Protein AF-A0A225VHV9-F1 (afdb_monomer_lite)

Foldseek 3Di:
DDDPDPLRVVLVVVVVVVVVQVVVQVVCVVVVHHDFEAEAEDQDPSNVVVCVVVPPVPPTHYHYYYDHPLGPLVCQVVDDDDPVSVVVSCVVVVPDPPDDDPPPPPPDDDD

Secondary structure (DSSP, 8-state):
---SSHHHHHHHHHHHHHHHHHHHHHHHHHTT---S-EEEEES-HHHHHHHHHH----TTSEEEEE--TTT-TTHHHHS---HHHHHHHHHHTT-----S-----------

pLDDT: mean 70.68, std 12.78, range [41.47, 88.56]

Structure (mmCIF, N/CA/C/O backbone):
data_AF-A0A225VHV9-F1
#
_entry.id   AF-A0A225VHV9-F1
#
loop_
_atom_site.group_PDB
_atom_site.id
_atom_site.type_symbol
_atom_site.label_atom_id
_atom_site.label_alt_id
_atom_site.label_comp_id
_atom_site.label_asym_id
_atom_site.label_entity_id
_atom_site.label_seq_id
_atom_site.pdbx_PDB_ins_code
_atom_site.Cartn_x
_atom_site.Cartn_y
_atom_site.Cartn_z
_atom_site.occupancy
_atom_site.B_iso_or_equiv
_atom_site.auth_seq_id
_atom_site.auth_comp_id
_atom_site.auth_asym_id
_atom_site.auth_atom_id
_atom_site.pdbx_PDB_model_num
ATOM 1 N N . MET A 1 1 ? 1.209 20.113 -0.146 1.00 51.50 1 MET A N 1
ATOM 2 C CA . MET A 1 1 ? 1.509 19.814 1.270 1.00 51.50 1 MET A CA 1
ATOM 3 C C . MET A 1 1 ? 2.973 19.416 1.332 1.00 51.50 1 MET A C 1
ATOM 5 O O . MET A 1 1 ? 3.398 18.697 0.439 1.00 51.50 1 MET A O 1
ATOM 9 N N . VAL A 1 2 ? 3.750 19.945 2.276 1.00 51.62 2 VAL A N 1
ATOM 10 C CA . VAL A 1 2 ? 5.165 19.575 2.460 1.00 51.62 2 VAL A CA 1
ATOM 11 C C . VAL A 1 2 ? 5.237 18.794 3.763 1.00 51.62 2 VAL A C 1
ATOM 13 O O . VAL A 1 2 ? 4.732 19.281 4.772 1.00 51.62 2 VAL A O 1
ATOM 16 N N . THR A 1 3 ? 5.788 17.585 3.729 1.00 68.12 3 THR A N 1
ATOM 17 C CA . THR A 1 3 ? 5.932 16.725 4.910 1.00 68.12 3 THR A CA 1
ATOM 18 C C . THR A 1 3 ? 7.335 16.851 5.487 1.00 68.12 3 THR A C 1
ATOM 20 O O . THR A 1 3 ? 8.280 17.213 4.781 1.00 68.12 3 THR A O 1
ATOM 23 N N . LEU A 1 4 ? 7.478 16.593 6.785 1.00 68.75 4 LEU A N 1
ATOM 24 C CA . LEU A 1 4 ? 8.749 16.768 7.497 1.00 68.75 4 LEU A CA 1
ATOM 25 C C . LEU A 1 4 ? 9.607 15.493 7.483 1.00 68.75 4 LEU A C 1
ATOM 27 O O . LEU A 1 4 ? 10.785 15.540 7.831 1.00 68.75 4 LEU A O 1
ATOM 31 N N . SER A 1 5 ? 9.032 14.358 7.072 1.00 80.62 5 SER A N 1
ATOM 32 C CA . SER A 1 5 ? 9.714 13.065 6.955 1.00 80.62 5 SER A CA 1
ATOM 33 C C . SER A 1 5 ? 9.156 12.222 5.803 1.00 80.62 5 SER A C 1
ATOM 35 O O . SER A 1 5 ? 8.025 12.439 5.355 1.00 80.62 5 SER A O 1
ATOM 37 N N . SER A 1 6 ? 9.938 11.240 5.341 1.00 78.75 6 SER A N 1
ATOM 38 C CA . SER A 1 6 ? 9.503 10.268 4.327 1.00 78.75 6 SER A CA 1
ATOM 39 C C . SER A 1 6 ? 8.315 9.435 4.807 1.00 78.75 6 SER A C 1
ATOM 41 O O . SER A 1 6 ? 7.335 9.314 4.084 1.00 78.75 6 SER A O 1
ATOM 43 N N . SER A 1 7 ? 8.331 8.963 6.057 1.00 83.00 7 SER A N 1
ATOM 44 C CA . SER A 1 7 ? 7.209 8.207 6.630 1.00 83.00 7 SER A CA 1
ATOM 45 C C . SER A 1 7 ? 5.910 9.017 6.701 1.00 83.00 7 SER A C 1
ATOM 47 O O . SER A 1 7 ? 4.830 8.457 6.556 1.00 83.00 7 SER A O 1
ATOM 49 N N . GLU A 1 8 ? 5.984 10.338 6.900 1.00 81.44 8 GLU A N 1
ATOM 50 C CA . GLU A 1 8 ? 4.799 11.205 6.867 1.00 81.44 8 GLU A CA 1
ATOM 51 C C . GLU A 1 8 ? 4.296 11.449 5.435 1.00 81.44 8 GLU A C 1
ATOM 53 O O . GLU A 1 8 ? 3.084 11.492 5.222 1.00 81.44 8 GLU A O 1
ATOM 58 N N . ALA A 1 9 ? 5.204 11.572 4.456 1.00 83.06 9 ALA A N 1
ATOM 59 C CA . ALA A 1 9 ? 4.832 11.629 3.038 1.00 83.06 9 ALA A CA 1
ATOM 60 C C . ALA A 1 9 ? 4.080 10.369 2.615 1.00 83.06 9 ALA A C 1
ATOM 62 O O . ALA A 1 9 ? 3.004 10.461 2.027 1.00 83.06 9 ALA A O 1
ATOM 63 N N . GLU A 1 10 ? 4.629 9.208 2.951 1.00 82.94 10 GLU A N 1
ATOM 64 C CA . GLU A 1 10 ? 4.054 7.923 2.569 1.00 82.94 10 GLU A CA 1
ATOM 65 C C . GLU A 1 10 ? 2.759 7.646 3.325 1.00 82.94 10 GLU A C 1
ATOM 67 O O . GLU A 1 10 ? 1.780 7.275 2.700 1.00 82.94 10 GLU A O 1
ATOM 72 N N . TYR A 1 11 ? 2.645 7.991 4.611 1.00 83.81 11 TYR A N 1
ATOM 73 C CA . TYR A 1 11 ? 1.351 7.935 5.306 1.00 83.81 11 TYR A CA 1
ATOM 74 C C . TYR A 1 11 ? 0.251 8.763 4.612 1.00 83.81 11 TYR A C 1
ATOM 76 O O . TYR A 1 11 ? -0.900 8.330 4.519 1.00 83.81 11 TYR A O 1
ATOM 84 N N . ILE A 1 12 ? 0.581 9.952 4.099 1.00 83.44 12 ILE A N 1
ATOM 85 C CA . ILE A 1 12 ? -0.375 10.760 3.326 1.00 83.44 12 ILE A CA 1
ATOM 86 C C . ILE A 1 12 ? -0.689 10.106 1.970 1.00 83.44 12 ILE A C 1
ATOM 88 O O . ILE A 1 12 ? -1.837 10.168 1.513 1.00 83.44 12 ILE A O 1
ATOM 92 N N . ALA A 1 13 ? 0.296 9.458 1.344 1.00 82.94 13 ALA A N 1
ATOM 93 C CA . ALA A 1 13 ? 0.102 8.690 0.118 1.00 82.94 13 ALA A CA 1
ATOM 94 C C . ALA A 1 13 ? -0.836 7.490 0.340 1.00 82.94 13 ALA A C 1
ATOM 96 O O . ALA A 1 13 ? -1.788 7.345 -0.427 1.00 82.94 13 ALA A O 1
ATOM 97 N N . ILE A 1 14 ? -0.665 6.729 1.432 1.00 83.19 14 ILE A N 1
ATOM 98 C CA . ILE A 1 14 ? -1.586 5.659 1.861 1.00 83.19 14 ILE A CA 1
ATOM 99 C C . ILE A 1 14 ? -3.012 6.197 1.917 1.00 83.19 14 ILE A C 1
ATOM 101 O O . ILE A 1 14 ? -3.917 5.621 1.322 1.00 83.19 14 ILE A O 1
ATOM 105 N N . GLY A 1 15 ? -3.224 7.320 2.610 1.00 81.62 15 GLY A N 1
ATOM 106 C CA . GLY A 1 15 ? -4.556 7.908 2.754 1.00 81.62 15 GLY A CA 1
ATOM 107 C C . GLY A 1 15 ? -5.207 8.251 1.411 1.00 81.62 15 GLY A C 1
ATOM 108 O O . GLY A 1 15 ? -6.397 7.996 1.226 1.00 81.62 15 GLY A O 1
ATOM 109 N N . SER A 1 16 ? -4.424 8.778 0.468 1.00 81.50 16 SER A N 1
ATOM 110 C CA . SER A 1 16 ? -4.905 9.115 -0.879 1.00 81.50 16 SER A CA 1
ATOM 111 C C . SER A 1 16 ? -5.238 7.853 -1.687 1.00 81.50 16 SER A C 1
ATOM 113 O O . SER A 1 16 ? -6.328 7.756 -2.246 1.00 81.50 16 SER A O 1
ATOM 115 N N . GLY A 1 17 ? -4.359 6.845 -1.666 1.00 80.81 17 GLY A N 1
ATOM 116 C CA . GLY A 1 17 ? -4.587 5.563 -2.342 1.00 80.81 17 GLY A CA 1
ATOM 117 C C . GLY A 1 17 ? -5.802 4.810 -1.793 1.00 80.81 17 GLY A C 1
ATOM 118 O O . GLY A 1 17 ? -6.618 4.303 -2.558 1.00 80.81 17 GLY A O 1
ATOM 119 N N . VAL A 1 18 ? -6.000 4.815 -0.471 1.00 82.25 18 VAL A N 1
ATOM 120 C CA . VAL A 1 18 ? -7.179 4.210 0.171 1.00 82.25 18 VAL A CA 1
ATOM 121 C C . VAL A 1 18 ? -8.479 4.860 -0.310 1.00 82.25 18 VAL A C 1
ATOM 123 O O . VAL A 1 18 ? -9.444 4.147 -0.583 1.00 82.25 18 VAL A O 1
ATOM 126 N N . GLN A 1 19 ? -8.531 6.191 -0.436 1.00 76.88 19 GLN A N 1
ATOM 127 C CA . GLN A 1 19 ? -9.729 6.881 -0.934 1.00 76.88 19 GLN A CA 1
ATOM 128 C C . GLN A 1 19 ? -10.089 6.451 -2.359 1.00 76.88 19 GLN A C 1
ATOM 130 O O . GLN A 1 19 ? -11.262 6.201 -2.648 1.00 76.88 19 GLN A O 1
ATOM 135 N N . GLU A 1 20 ? -9.092 6.325 -3.232 1.00 77.69 20 GLU A N 1
ATOM 136 C CA . GLU A 1 20 ? -9.284 5.849 -4.603 1.00 77.69 20 GLU A CA 1
ATOM 137 C C . GLU A 1 20 ? -9.759 4.390 -4.627 1.00 77.69 20 GLU A C 1
ATOM 139 O O . GLU A 1 20 ? -10.736 4.074 -5.310 1.00 77.69 20 GLU A O 1
ATOM 144 N N . CYS A 1 21 ? -9.155 3.512 -3.817 1.00 78.88 21 CYS A N 1
ATOM 145 C CA . CYS A 1 21 ? -9.585 2.118 -3.689 1.00 78.88 21 CYS A CA 1
ATOM 146 C C . CYS A 1 21 ? -11.031 1.989 -3.191 1.00 78.88 21 CYS A C 1
ATOM 148 O O . CYS A 1 21 ? -11.776 1.147 -3.693 1.00 78.88 21 CYS A O 1
ATOM 150 N N . ILE A 1 22 ? -11.457 2.827 -2.240 1.00 79.38 22 ILE A N 1
ATOM 151 C CA . ILE A 1 22 ? -12.853 2.868 -1.780 1.00 79.38 22 ILE A CA 1
ATOM 152 C C . ILE A 1 22 ? -13.778 3.285 -2.927 1.00 79.38 22 ILE A C 1
ATOM 154 O O . ILE A 1 22 ? -14.814 2.653 -3.128 1.00 79.38 22 ILE A O 1
ATOM 158 N N . GLY A 1 23 ? -13.403 4.306 -3.704 1.00 74.62 23 GLY A N 1
ATOM 159 C CA . GLY A 1 23 ? -14.169 4.738 -4.876 1.00 74.62 23 GLY A CA 1
ATOM 160 C C . GLY A 1 23 ? -14.343 3.619 -5.906 1.00 74.62 23 GLY A C 1
ATOM 161 O O . GLY A 1 23 ? -15.457 3.373 -6.364 1.00 74.62 23 GLY A O 1
ATOM 162 N N . ILE A 1 24 ? -13.267 2.890 -6.211 1.00 74.69 24 ILE A N 1
ATOM 163 C CA . ILE A 1 24 ? -13.311 1.721 -7.102 1.00 74.69 24 ILE A CA 1
ATOM 164 C C . ILE A 1 24 ? -14.209 0.627 -6.515 1.00 74.69 24 ILE A C 1
ATOM 166 O O . ILE A 1 24 ? -15.045 0.086 -7.232 1.00 74.69 24 ILE A O 1
ATOM 170 N N . ASN A 1 25 ? -14.091 0.325 -5.219 1.00 78.31 25 ASN A N 1
ATOM 171 C CA . ASN A 1 25 ? -14.925 -0.685 -4.565 1.00 78.31 25 ASN A CA 1
ATOM 172 C C . ASN A 1 25 ? -16.424 -0.344 -4.650 1.00 78.31 25 ASN A C 1
ATOM 174 O O . ASN A 1 25 ? -17.244 -1.222 -4.894 1.00 78.31 25 ASN A O 1
ATOM 178 N N . LEU A 1 26 ? -16.798 0.931 -4.511 1.00 74.19 26 LEU A N 1
ATOM 179 C CA . LEU A 1 26 ? -18.190 1.360 -4.691 1.00 74.19 26 LEU A CA 1
ATOM 180 C C . LEU A 1 26 ? -18.689 1.104 -6.121 1.00 74.19 26 LEU A C 1
ATOM 182 O O . LEU A 1 26 ? -19.777 0.561 -6.291 1.00 74.19 26 LEU A O 1
ATOM 186 N N . VAL A 1 27 ? -17.877 1.406 -7.138 1.00 70.75 27 VAL A N 1
ATOM 187 C CA . VAL A 1 27 ? -18.218 1.119 -8.545 1.00 7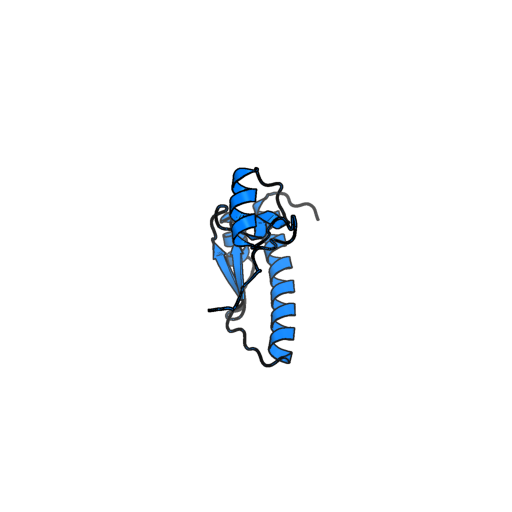0.75 27 VAL A CA 1
ATOM 188 C C . VAL A 1 27 ? -18.348 -0.386 -8.798 1.00 70.75 27 VAL A C 1
ATOM 190 O O . VAL A 1 27 ? -19.263 -0.821 -9.492 1.00 70.75 27 VAL A O 1
ATOM 193 N N . LEU A 1 28 ? -17.460 -1.196 -8.219 1.00 69.75 28 LEU A N 1
ATOM 194 C CA . LEU A 1 28 ? -17.527 -2.655 -8.324 1.00 69.75 28 LEU A CA 1
ATOM 195 C C . LEU A 1 28 ? -18.807 -3.206 -7.678 1.00 69.75 28 LEU A C 1
ATOM 197 O O . LEU A 1 28 ? -19.479 -4.042 -8.286 1.00 69.75 28 LEU A O 1
ATOM 201 N N . LYS A 1 29 ? -19.198 -2.679 -6.511 1.00 76.62 29 LYS A N 1
ATOM 202 C CA . LYS A 1 29 ? -20.464 -3.029 -5.849 1.00 76.62 29 LYS A CA 1
ATOM 203 C C . LYS A 1 29 ? -21.678 -2.688 -6.711 1.00 76.62 29 LYS A C 1
ATOM 205 O O . LYS A 1 29 ? -22.585 -3.511 -6.818 1.00 76.62 29 LYS A O 1
ATOM 210 N N . ASP A 1 30 ? -21.672 -1.541 -7.389 1.00 74.56 30 ASP A N 1
ATOM 211 C CA . ASP A 1 30 ? -22.737 -1.165 -8.330 1.00 74.56 30 ASP A CA 1
ATOM 212 C C . ASP A 1 30 ? -22.832 -2.126 -9.532 1.00 74.56 30 ASP A C 1
ATOM 214 O O . ASP A 1 30 ? -23.904 -2.299 -10.115 1.00 74.56 30 ASP A O 1
ATOM 218 N N . TRP A 1 31 ? -21.733 -2.794 -9.892 1.00 77.12 31 TRP A N 1
ATOM 219 C CA . TRP A 1 31 ? -21.692 -3.841 -10.923 1.00 77.12 31 TRP A CA 1
ATOM 220 C C . TRP A 1 31 ? -21.986 -5.249 -10.393 1.00 77.12 31 TRP A C 1
ATOM 222 O O . TRP A 1 31 ? -21.891 -6.221 -11.144 1.00 77.12 31 TRP A O 1
ATOM 232 N N . GLY A 1 32 ? -22.371 -5.376 -9.121 1.00 83.12 32 GLY A N 1
ATOM 233 C CA . GLY A 1 32 ? -22.662 -6.660 -8.484 1.00 83.12 32 GLY A CA 1
ATOM 234 C C . GLY A 1 32 ? -21.414 -7.484 -8.164 1.00 83.12 32 GLY A C 1
ATOM 235 O O . GLY A 1 32 ? -21.520 -8.693 -7.966 1.00 83.12 32 GLY A O 1
ATOM 236 N N . MET A 1 33 ? -20.237 -6.854 -8.135 1.00 74.56 33 MET A N 1
ATOM 237 C CA . MET A 1 33 ? -18.991 -7.475 -7.696 1.00 74.56 33 MET A CA 1
ATOM 238 C C . MET A 1 33 ? -18.754 -7.126 -6.225 1.00 74.56 33 MET A C 1
ATOM 240 O O . MET A 1 33 ? -18.633 -5.956 -5.866 1.00 74.56 33 MET A O 1
ATOM 244 N N . GLU A 1 34 ? -18.673 -8.139 -5.367 1.00 78.44 34 GLU A N 1
ATOM 245 C CA . GLU A 1 34 ? -18.347 -7.950 -3.953 1.00 78.44 34 GLU A CA 1
ATOM 246 C C . GLU A 1 34 ? -16.831 -8.041 -3.747 1.00 78.44 34 GLU A C 1
ATOM 248 O O . GLU A 1 34 ? -16.181 -8.978 -4.210 1.00 78.44 34 GLU A O 1
ATOM 253 N N . VAL A 1 35 ? -16.264 -7.041 -3.069 1.00 77.75 35 VAL A N 1
ATOM 254 C CA . VAL A 1 35 ? -14.878 -7.060 -2.591 1.00 77.75 35 VAL A CA 1
ATOM 255 C C . VAL A 1 35 ? -14.919 -7.146 -1.074 1.00 77.75 35 VAL A C 1
ATOM 257 O O . VAL A 1 35 ? -15.367 -6.203 -0.416 1.00 77.75 35 VAL A O 1
ATOM 260 N N . ASP A 1 36 ? -14.445 -8.271 -0.544 1.00 75.94 36 ASP A N 1
ATOM 261 C CA . ASP A 1 36 ? -14.484 -8.575 0.889 1.00 75.94 36 ASP A CA 1
ATOM 262 C C . ASP A 1 36 ? -13.600 -7.630 1.711 1.00 75.94 36 ASP A C 1
ATOM 264 O O . ASP A 1 36 ? -13.975 -7.216 2.805 1.00 75.94 36 ASP A O 1
ATOM 268 N N . GLN A 1 37 ? -12.422 -7.277 1.184 1.00 82.06 37 GLN A N 1
ATOM 269 C CA . GLN A 1 37 ? -11.457 -6.418 1.865 1.00 82.06 37 GLN A CA 1
ATOM 270 C C . GLN A 1 37 ? -10.522 -5.730 0.867 1.00 82.06 37 GLN A C 1
ATOM 272 O O . GLN A 1 37 ? -10.001 -6.355 -0.057 1.00 82.06 37 GLN A O 1
ATOM 277 N N . ILE A 1 38 ? -10.275 -4.437 1.069 1.00 83.25 38 ILE A N 1
ATOM 278 C CA . ILE A 1 38 ? -9.276 -3.675 0.319 1.00 83.25 38 ILE A CA 1
ATOM 279 C C . ILE A 1 38 ? -7.926 -3.858 1.011 1.00 83.25 38 ILE A C 1
ATOM 281 O O . ILE A 1 38 ? -7.747 -3.401 2.135 1.00 83.25 38 ILE A O 1
ATOM 285 N N . THR A 1 39 ? -6.954 -4.468 0.339 1.00 84.94 39 THR A N 1
ATOM 286 C CA . THR A 1 39 ? -5.582 -4.567 0.858 1.00 84.94 39 THR A CA 1
ATOM 287 C C . THR A 1 39 ? -4.688 -3.533 0.185 1.00 84.94 39 THR A C 1
ATOM 289 O O . THR A 1 39 ? -4.565 -3.516 -1.038 1.00 84.94 39 THR A O 1
ATOM 292 N N . VAL A 1 40 ? -4.051 -2.686 0.991 1.00 84.75 40 VAL A N 1
ATOM 293 C CA . VAL A 1 40 ? -3.035 -1.719 0.570 1.00 84.75 40 VAL A CA 1
ATOM 294 C C . VAL A 1 40 ? -1.675 -2.218 1.031 1.00 84.75 40 VAL A C 1
ATOM 296 O O . VAL A 1 40 ? -1.476 -2.513 2.209 1.00 84.75 40 VAL A O 1
ATOM 299 N N . PHE A 1 41 ? -0.743 -2.321 0.093 1.00 86.62 41 PHE A N 1
ATOM 300 C CA . PHE A 1 41 ? 0.631 -2.719 0.369 1.00 86.62 41 PHE A CA 1
ATOM 301 C C . PHE A 1 41 ? 1.497 -1.489 0.618 1.00 86.62 41 PHE A C 1
ATOM 303 O O . PHE A 1 41 ? 1.297 -0.477 -0.046 1.00 86.62 41 PHE A O 1
ATOM 310 N N . GLU A 1 42 ? 2.437 -1.577 1.559 1.00 87.19 42 GLU A N 1
ATOM 311 C CA . GLU A 1 42 ? 3.369 -0.497 1.891 1.00 87.19 42 GLU A CA 1
ATOM 312 C C . GLU A 1 42 ? 4.792 -0.984 2.156 1.00 87.19 42 GLU A C 1
ATOM 314 O O . GLU A 1 42 ? 4.987 -1.957 2.883 1.00 87.19 42 GLU A O 1
ATOM 319 N N . ASP A 1 43 ? 5.793 -0.291 1.611 1.00 86.81 43 ASP A N 1
ATOM 320 C CA . ASP A 1 43 ? 7.207 -0.683 1.731 1.00 86.81 43 ASP A CA 1
ATOM 321 C C . ASP A 1 43 ? 7.962 0.031 2.855 1.00 86.81 43 ASP A C 1
ATOM 323 O O . ASP A 1 43 ? 9.096 -0.335 3.188 1.00 86.81 43 ASP A O 1
ATOM 327 N N . ASN A 1 44 ? 7.306 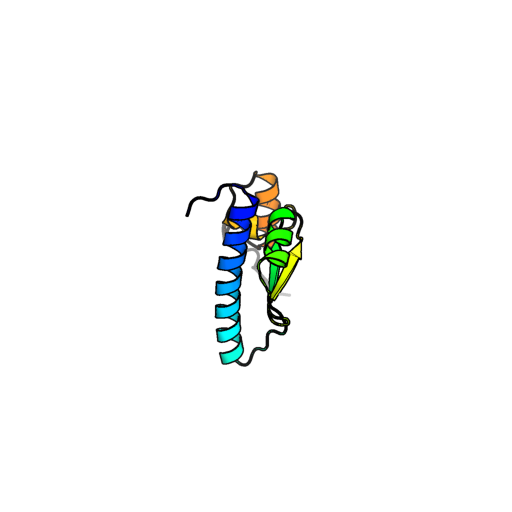0.979 3.526 1.00 88.00 44 ASN A N 1
ATOM 328 C CA . ASN A 1 44 ? 7.844 1.673 4.686 1.00 88.00 44 ASN A CA 1
ATOM 329 C C . ASN A 1 44 ? 7.105 1.304 5.969 1.00 88.00 44 ASN A C 1
ATOM 331 O O . ASN A 1 44 ? 5.992 1.749 6.249 1.00 88.00 44 ASN A O 1
ATOM 335 N N . GLN A 1 45 ? 7.803 0.565 6.828 1.00 87.56 45 GLN A N 1
ATOM 336 C CA . GLN A 1 45 ? 7.295 0.147 8.135 1.00 87.56 45 GLN A CA 1
ATOM 337 C C . GLN A 1 45 ? 6.957 1.326 9.061 1.00 87.56 45 GLN A C 1
ATOM 339 O O . GLN 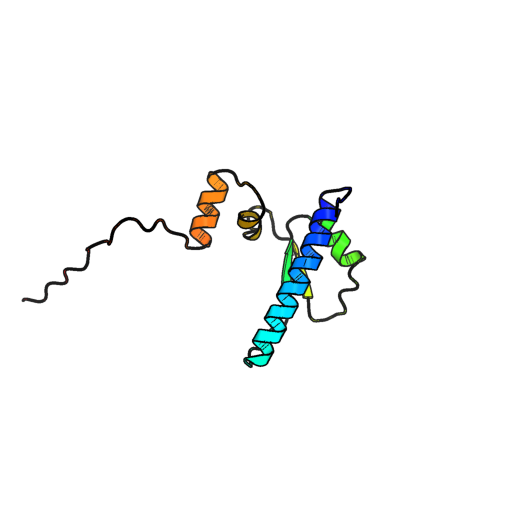A 1 45 ? 6.043 1.233 9.878 1.00 87.56 45 GLN A O 1
ATOM 344 N N . GLY A 1 46 ? 7.660 2.456 8.937 1.00 86.12 46 GLY A N 1
ATOM 345 C CA . GLY A 1 46 ? 7.343 3.679 9.673 1.00 86.12 46 GLY A CA 1
ATOM 346 C C . GLY A 1 46 ? 6.013 4.292 9.230 1.00 86.12 46 GLY A C 1
ATOM 347 O O . GLY A 1 46 ? 5.234 4.727 10.076 1.00 86.12 46 GLY A O 1
ATOM 348 N N . ALA A 1 47 ? 5.728 4.286 7.925 1.00 85.56 47 ALA A N 1
ATOM 349 C CA . ALA A 1 47 ? 4.446 4.731 7.381 1.00 85.56 47 ALA A CA 1
ATOM 350 C C . ALA A 1 47 ? 3.313 3.756 7.742 1.00 85.56 47 ALA A C 1
ATOM 352 O O . ALA A 1 47 ? 2.258 4.204 8.187 1.00 85.56 47 ALA A O 1
ATOM 353 N N . GLN A 1 48 ? 3.558 2.443 7.658 1.00 86.06 48 GLN A N 1
ATOM 354 C CA . GLN A 1 48 ? 2.626 1.403 8.107 1.00 86.06 48 GLN A CA 1
ATOM 355 C C . GLN A 1 48 ? 2.243 1.600 9.578 1.00 86.06 48 GLN A C 1
ATOM 357 O O . GLN A 1 48 ? 1.064 1.704 9.904 1.00 86.06 48 GLN A O 1
ATOM 362 N N . HIS A 1 49 ? 3.228 1.718 10.470 1.00 85.12 49 HIS A N 1
ATOM 363 C CA . HIS A 1 49 ? 2.973 1.894 11.898 1.00 85.12 49 HIS A CA 1
ATOM 364 C C . HIS A 1 49 ? 2.254 3.218 12.198 1.00 85.12 49 HIS A C 1
ATOM 366 O O . HIS A 1 49 ? 1.385 3.305 13.072 1.00 85.12 49 HIS A O 1
ATOM 372 N N . LEU A 1 50 ? 2.587 4.276 11.453 1.00 85.00 50 LEU A N 1
ATOM 373 C CA . LEU A 1 50 ? 1.883 5.550 11.544 1.00 85.00 50 LEU A CA 1
ATOM 374 C C . LEU A 1 50 ? 0.426 5.417 11.083 1.00 85.00 50 LEU A C 1
ATOM 376 O O . LEU A 1 50 ? -0.462 5.995 11.709 1.00 85.00 50 LEU A O 1
ATOM 380 N N . ALA A 1 51 ? 0.172 4.632 10.038 1.00 82.12 51 ALA A N 1
ATOM 381 C CA . ALA A 1 51 ? -1.166 4.349 9.550 1.00 82.12 51 ALA A CA 1
ATOM 382 C C . ALA A 1 51 ? -1.969 3.516 10.550 1.00 82.12 51 ALA A C 1
ATOM 384 O O . ALA A 1 51 ? -3.060 3.931 10.914 1.00 82.12 51 ALA A O 1
ATOM 385 N N . GLU A 1 52 ? -1.416 2.432 11.085 1.00 78.75 52 GLU A N 1
ATOM 386 C CA . GLU A 1 52 ? -2.067 1.597 12.106 1.00 78.75 52 GLU A CA 1
ATOM 387 C C . GLU A 1 52 ? -2.395 2.380 13.387 1.00 78.75 52 GLU A C 1
ATOM 389 O O . GLU A 1 52 ? -3.440 2.175 14.003 1.00 78.75 52 GLU A O 1
ATOM 394 N N . SER A 1 53 ? -1.516 3.301 13.795 1.00 78.00 53 SER A N 1
ATOM 395 C CA . SER A 1 53 ? -1.715 4.097 15.012 1.00 78.00 53 SER A CA 1
ATOM 396 C C . SER A 1 53 ? -2.678 5.276 14.832 1.00 78.00 53 SER A C 1
ATOM 398 O O . SER A 1 53 ? -3.412 5.613 15.767 1.00 78.00 53 SER A O 1
ATOM 400 N 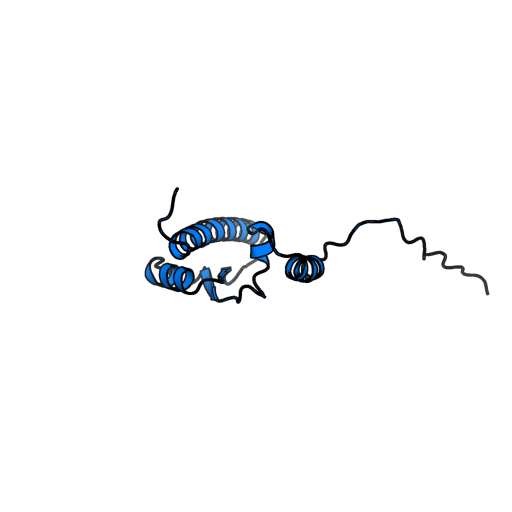N . LYS A 1 54 ? -2.683 5.936 13.664 1.00 71.25 54 LYS A N 1
ATOM 401 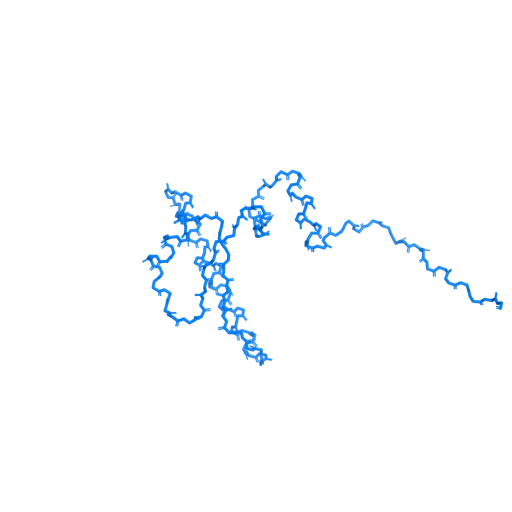C CA . LYS A 1 54 ? -3.496 7.142 13.406 1.00 71.25 54 LYS A CA 1
ATOM 402 C C . LYS A 1 54 ? -4.797 6.861 12.685 1.00 71.25 54 LYS A C 1
ATOM 404 O O . LYS A 1 54 ? -5.818 7.479 13.006 1.00 71.25 54 LYS A O 1
ATOM 409 N N . ALA A 1 55 ? -4.779 5.965 11.709 1.00 61.00 55 ALA A N 1
ATOM 410 C CA . ALA A 1 55 ? -6.005 5.463 11.149 1.00 61.00 55 ALA A CA 1
ATOM 411 C C . ALA A 1 55 ? -6.586 4.537 12.216 1.00 61.00 55 ALA A C 1
ATOM 413 O O . ALA A 1 55 ? -6.200 3.385 12.364 1.00 61.00 55 ALA A O 1
ATOM 414 N N . LYS A 1 56 ? -7.574 5.039 12.961 1.00 51.31 56 LYS A N 1
ATOM 415 C CA . LYS A 1 56 ? -8.657 4.179 13.437 1.00 51.31 56 LYS A CA 1
ATOM 416 C C . LYS A 1 56 ? -9.317 3.605 12.182 1.00 51.31 56 LYS A C 1
ATOM 418 O O . LYS A 1 56 ? -10.373 4.096 11.782 1.00 51.31 56 LYS A O 1
ATOM 423 N N . VAL A 1 57 ? -8.648 2.672 11.502 1.00 54.25 57 VAL A N 1
ATOM 424 C CA . VAL A 1 57 ? -9.208 1.875 10.422 1.00 54.25 57 VAL A CA 1
ATOM 425 C C . VAL A 1 57 ? -10.348 1.157 11.108 1.00 54.25 57 VAL A C 1
ATOM 427 O O . VAL A 1 57 ? -10.131 0.229 11.882 1.00 54.25 57 VAL A O 1
ATOM 430 N N . LYS A 1 58 ? -11.552 1.720 10.998 1.00 47.22 58 LYS A N 1
ATOM 431 C CA . LYS A 1 58 ? -12.738 1.085 11.549 1.00 47.22 58 LYS A CA 1
ATOM 432 C C . LYS A 1 58 ? -12.763 -0.306 10.931 1.00 47.22 58 LYS A C 1
ATOM 434 O O . LYS A 1 58 ? -12.717 -0.419 9.710 1.00 47.22 58 LYS A O 1
ATOM 439 N N . GLU A 1 59 ? -12.716 -1.303 11.807 1.00 48.78 59 GLU A N 1
ATOM 440 C CA . 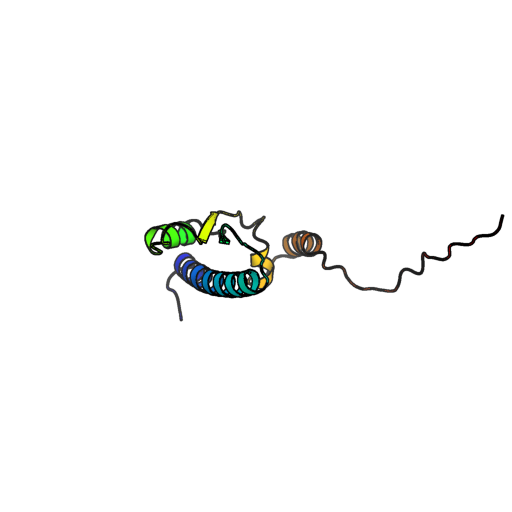GLU A 1 59 ? -12.686 -2.729 11.500 1.00 48.78 59 GLU A CA 1
ATOM 441 C C . GLU A 1 59 ? -13.528 -3.063 10.266 1.00 48.78 59 GLU A C 1
ATOM 443 O O . GLU A 1 59 ? -14.730 -2.802 10.252 1.00 48.78 59 GLU A O 1
ATOM 448 N N . GLY A 1 60 ? -12.887 -3.651 9.252 1.00 55.59 60 GLY A N 1
ATOM 449 C CA . GLY A 1 60 ? -13.566 -4.349 8.162 1.00 55.59 60 GLY A CA 1
ATOM 450 C C . GLY A 1 60 ? -12.944 -4.107 6.794 1.00 55.59 60 GLY A C 1
ATOM 451 O O . GLY A 1 60 ? -12.388 -5.024 6.201 1.00 55.59 60 GLY A O 1
ATOM 452 N N . ASP A 1 61 ? -13.005 -2.869 6.306 1.00 66.12 61 ASP A N 1
ATOM 453 C CA . ASP A 1 61 ? -12.962 -2.648 4.854 1.00 66.12 61 ASP A CA 1
ATOM 454 C C . ASP A 1 61 ? -11.556 -2.491 4.260 1.00 66.12 61 ASP A C 1
ATOM 456 O O . ASP A 1 61 ? -11.378 -2.721 3.065 1.00 66.12 61 ASP A O 1
ATOM 460 N N . VAL A 1 62 ? -10.558 -2.088 5.056 1.00 76.12 62 VAL A N 1
ATOM 461 C CA . VAL A 1 62 ? -9.199 -1.790 4.571 1.00 76.12 62 VAL A CA 1
ATOM 462 C C . VAL A 1 62 ? -8.151 -2.470 5.451 1.00 76.12 62 VAL A C 1
ATOM 464 O O . VAL A 1 62 ? -8.189 -2.353 6.672 1.00 76.12 62 VAL A O 1
ATOM 467 N N . HIS A 1 63 ? -7.195 -3.159 4.838 1.00 83.94 63 HIS A N 1
ATOM 468 C CA . HIS A 1 63 ? -6.031 -3.757 5.483 1.00 83.94 63 HIS A CA 1
ATOM 469 C C . HIS A 1 63 ? -4.758 -3.140 4.920 1.00 83.94 63 HIS A C 1
ATOM 471 O O . HIS A 1 63 ? -4.618 -3.016 3.707 1.00 83.94 63 HIS A O 1
ATOM 477 N N . ILE A 1 64 ? -3.828 -2.768 5.794 1.00 84.75 64 ILE A N 1
ATOM 478 C CA . ILE A 1 64 ? -2.510 -2.277 5.395 1.00 84.75 64 ILE A CA 1
ATOM 479 C C . ILE A 1 64 ? -1.508 -3.389 5.685 1.00 84.75 64 ILE A C 1
ATOM 481 O O . ILE A 1 64 ? -1.462 -3.892 6.807 1.00 84.75 64 ILE A O 1
ATOM 485 N N . SER A 1 65 ? -0.731 -3.777 4.679 1.00 86.56 65 SER A N 1
ATOM 486 C CA . SER A 1 65 ? 0.232 -4.872 4.768 1.00 86.56 65 SER A CA 1
ATOM 487 C C . SER A 1 65 ? 1.607 -4.431 4.289 1.00 86.56 65 SER A C 1
ATOM 489 O O . SER A 1 65 ? 1.725 -3.712 3.300 1.00 86.56 65 SER A O 1
ATOM 491 N N . TYR A 1 66 ? 2.657 -4.874 4.975 1.00 88.56 66 TYR A N 1
ATOM 492 C CA . TYR A 1 66 ? 4.019 -4.605 4.536 1.00 88.56 66 TYR A CA 1
ATOM 493 C C . TYR A 1 66 ? 4.354 -5.384 3.257 1.00 88.56 66 TYR A C 1
ATOM 495 O O . TYR A 1 66 ? 4.127 -6.592 3.186 1.00 88.56 66 TYR A O 1
ATOM 503 N N . CYS A 1 67 ? 4.963 -4.709 2.287 1.00 85.81 67 CYS A N 1
ATOM 504 C CA . CYS A 1 67 ? 5.493 -5.289 1.060 1.00 85.81 67 CYS A CA 1
ATOM 505 C C . CYS A 1 67 ? 6.935 -4.812 0.863 1.00 85.81 67 CYS A C 1
ATOM 507 O O . CYS A 1 67 ? 7.154 -3.609 0.783 1.00 85.81 67 CYS A O 1
ATOM 509 N N . PRO A 1 68 ? 7.937 -5.699 0.749 1.00 84.81 68 PRO A N 1
ATOM 510 C CA . PRO A 1 68 ? 9.303 -5.277 0.458 1.00 84.81 68 PRO A CA 1
ATOM 511 C C . PRO A 1 68 ? 9.375 -4.416 -0.813 1.00 84.81 68 PRO A C 1
ATOM 513 O O . PRO A 1 68 ? 8.691 -4.697 -1.795 1.00 84.81 68 PRO A O 1
ATOM 516 N N . THR A 1 69 ? 10.268 -3.423 -0.853 1.00 81.12 69 THR A N 1
ATOM 517 C CA . THR A 1 69 ? 10.477 -2.555 -2.033 1.00 81.12 69 THR A CA 1
ATOM 518 C C . THR A 1 69 ? 10.754 -3.352 -3.318 1.00 81.12 69 THR A C 1
ATOM 520 O O . THR A 1 69 ? 10.363 -2.952 -4.410 1.00 81.12 69 THR A O 1
ATOM 523 N N . SER A 1 70 ? 11.405 -4.516 -3.208 1.00 77.94 70 SER A N 1
ATOM 524 C CA . SER A 1 70 ? 11.658 -5.424 -4.338 1.00 77.94 70 SER A CA 1
ATOM 525 C C . SER A 1 70 ? 10.405 -6.084 -4.919 1.00 77.94 70 SER A C 1
ATOM 527 O O . SER A 1 70 ? 10.497 -6.695 -5.977 1.00 77.94 70 SER A O 1
ATOM 529 N N . GLU A 1 71 ? 9.265 -5.971 -4.244 1.00 78.88 71 GLU A N 1
ATOM 530 C CA . GLU A 1 71 ? 7.971 -6.553 -4.620 1.00 78.88 71 GLU A CA 1
ATOM 531 C C . GLU A 1 71 ? 6.887 -5.471 -4.812 1.00 78.88 71 GLU A C 1
ATOM 533 O O . GLU A 1 71 ? 5.810 -5.745 -5.340 1.00 78.88 71 GLU A O 1
ATOM 538 N N . MET A 1 72 ? 7.177 -4.217 -4.445 1.00 79.50 72 MET A N 1
ATOM 539 C CA . MET A 1 72 ? 6.249 -3.090 -4.511 1.00 79.50 72 MET A CA 1
ATOM 540 C C . MET A 1 72 ? 6.101 -2.562 -5.945 1.00 79.50 72 MET A C 1
ATOM 542 O O . MET A 1 72 ? 6.752 -1.602 -6.352 1.00 79.50 72 MET A O 1
ATOM 546 N N . ILE A 1 73 ? 5.214 -3.166 -6.738 1.00 69.12 73 ILE A N 1
ATOM 547 C CA . ILE A 1 73 ? 5.004 -2.795 -8.155 1.00 69.12 73 ILE A CA 1
ATOM 548 C C . ILE A 1 73 ? 4.603 -1.313 -8.312 1.00 69.12 73 ILE A C 1
ATOM 550 O O . ILE A 1 73 ? 4.966 -0.672 -9.302 1.00 69.12 73 ILE A O 1
ATOM 554 N N . ALA A 1 74 ? 3.905 -0.742 -7.321 1.00 67.44 74 ALA A N 1
ATOM 555 C CA . ALA A 1 74 ? 3.501 0.666 -7.309 1.00 67.44 74 ALA A CA 1
ATOM 556 C C . ALA A 1 74 ? 4.692 1.641 -7.376 1.00 67.44 74 ALA A C 1
ATOM 558 O O . ALA A 1 74 ? 4.557 2.724 -7.956 1.00 67.44 74 ALA A O 1
ATOM 559 N N . ASP A 1 75 ? 5.872 1.234 -6.890 1.00 68.19 75 ASP A N 1
ATOM 560 C CA . ASP A 1 75 ? 7.088 2.050 -6.946 1.00 68.19 75 ASP A CA 1
ATOM 561 C C . ASP A 1 75 ? 7.496 2.417 -8.376 1.00 68.19 75 ASP A C 1
ATOM 563 O O . ASP A 1 75 ? 8.123 3.448 -8.626 1.00 68.19 75 ASP A O 1
ATOM 567 N N . HIS A 1 76 ? 7.104 1.597 -9.350 1.00 60.53 76 HIS A N 1
ATOM 568 C CA . HIS A 1 76 ? 7.375 1.856 -10.759 1.00 60.53 76 HIS A CA 1
ATOM 569 C C . HIS A 1 76 ? 6.681 3.111 -11.290 1.00 60.53 76 HIS A C 1
ATOM 571 O O . HIS A 1 76 ? 7.179 3.742 -12.223 1.00 60.53 76 HIS A O 1
ATOM 577 N N . PHE A 1 77 ? 5.542 3.481 -10.708 1.00 55.56 77 PHE A N 1
ATOM 578 C CA . PHE A 1 77 ? 4.738 4.612 -11.164 1.00 55.56 77 PHE A CA 1
ATOM 579 C C . PHE A 1 77 ? 5.086 5.919 -10.447 1.00 55.56 77 PHE A C 1
ATOM 581 O O . PHE A 1 77 ? 4.764 6.991 -10.958 1.00 55.56 77 PHE A O 1
ATOM 588 N N . ASN A 1 78 ? 5.754 5.850 -9.292 1.00 59.84 78 ASN A N 1
ATOM 589 C CA . ASN A 1 78 ? 6.000 7.006 -8.429 1.00 59.84 78 ASN A CA 1
ATOM 590 C C . ASN A 1 78 ? 7.499 7.295 -8.161 1.00 59.84 78 ASN A C 1
ATOM 592 O O . ASN A 1 78 ? 7.812 8.394 -7.695 1.00 59.84 78 ASN A O 1
ATOM 596 N N . LYS A 1 79 ? 8.434 6.383 -8.492 1.00 63.09 79 LYS A N 1
ATOM 597 C CA . LYS A 1 79 ? 9.890 6.545 -8.292 1.00 63.09 79 LYS A CA 1
ATOM 598 C C . LYS A 1 79 ? 10.673 6.413 -9.608 1.00 63.09 79 LYS A C 1
ATOM 600 O O . LYS A 1 79 ? 10.341 5.644 -10.507 1.00 63.09 79 LYS A O 1
ATOM 605 N N . ALA A 1 80 ? 11.789 7.141 -9.711 1.00 51.38 80 ALA A N 1
ATOM 606 C CA . ALA A 1 80 ? 12.767 6.950 -10.785 1.00 51.38 80 ALA A CA 1
ATOM 607 C C . ALA A 1 80 ? 13.602 5.685 -10.504 1.00 51.38 80 ALA A C 1
ATOM 609 O O . ALA A 1 80 ? 14.592 5.730 -9.775 1.00 51.38 80 ALA A O 1
ATOM 610 N N . LEU A 1 81 ? 13.181 4.541 -11.046 1.00 54.41 81 LEU A N 1
ATOM 611 C CA . LEU A 1 81 ? 13.832 3.253 -10.794 1.00 54.41 81 LEU A CA 1
ATOM 612 C C . LEU A 1 81 ? 15.116 3.052 -11.615 1.00 54.41 81 LEU A C 1
ATOM 614 O O . LEU A 1 81 ? 15.216 3.433 -12.783 1.00 54.41 81 LEU A O 1
ATOM 618 N N . GLY A 1 82 ? 16.094 2.364 -11.018 1.00 52.69 82 GLY A N 1
ATOM 619 C CA . GLY A 1 82 ? 17.280 1.875 -11.723 1.00 52.69 82 GLY A CA 1
ATOM 620 C C . GLY A 1 82 ? 16.937 0.803 -12.769 1.00 52.69 82 GLY A C 1
ATOM 621 O O . GLY A 1 82 ? 16.011 0.012 -12.597 1.00 52.69 82 GLY A O 1
ATOM 622 N N . VAL A 1 83 ? 17.727 0.735 -13.849 1.00 58.12 83 VAL A N 1
ATOM 623 C CA . VAL A 1 83 ? 17.458 -0.068 -15.067 1.00 58.12 83 VAL A CA 1
ATOM 624 C C . VAL A 1 83 ? 17.162 -1.555 -14.803 1.00 58.12 83 VAL A C 1
ATOM 626 O O . VAL A 1 83 ? 16.416 -2.174 -15.560 1.00 58.12 83 VAL A O 1
ATOM 629 N N . ILE A 1 84 ? 17.742 -2.148 -13.755 1.00 60.47 84 ILE A N 1
ATOM 630 C CA . ILE A 1 84 ? 17.561 -3.572 -13.415 1.00 60.47 84 ILE A CA 1
ATOM 631 C C . ILE A 1 84 ? 16.155 -3.823 -12.858 1.00 60.47 84 ILE A C 1
ATOM 633 O O . ILE A 1 84 ? 15.436 -4.683 -13.362 1.00 60.47 84 ILE A O 1
ATOM 637 N N . ILE A 1 85 ? 15.747 -3.018 -11.878 1.00 59.50 85 ILE A N 1
ATOM 638 C CA . ILE A 1 85 ? 14.433 -3.094 -11.231 1.00 59.50 85 ILE A CA 1
ATOM 639 C C . ILE A 1 85 ? 13.335 -2.708 -12.235 1.00 59.50 85 ILE A C 1
ATOM 641 O O . ILE A 1 85 ? 12.296 -3.358 -12.314 1.00 59.50 85 ILE A O 1
ATOM 645 N N . PHE A 1 86 ? 13.617 -1.730 -13.103 1.00 60.94 86 PHE A N 1
ATOM 646 C CA . PHE A 1 86 ? 12.740 -1.365 -14.215 1.00 60.94 86 PHE A CA 1
ATOM 647 C C . PHE A 1 86 ? 12.446 -2.545 -15.156 1.00 60.94 86 PHE A C 1
ATOM 649 O O . PHE A 1 86 ? 11.297 -2.744 -15.538 1.00 60.94 86 PHE A O 1
ATOM 656 N N . LYS A 1 87 ? 13.459 -3.339 -15.538 1.00 63.16 87 LYS A N 1
ATOM 657 C CA . LYS A 1 87 ? 13.267 -4.493 -16.436 1.00 63.16 87 LYS A CA 1
ATOM 658 C C . LYS A 1 87 ? 12.435 -5.597 -15.787 1.00 63.16 87 LYS A C 1
ATOM 660 O O . LYS A 1 87 ? 11.538 -6.105 -16.446 1.00 63.16 87 LYS A O 1
ATOM 665 N N . HIS A 1 88 ? 12.721 -5.927 -14.528 1.00 66.31 88 HIS A N 1
ATOM 666 C CA . HIS A 1 88 ? 11.989 -6.957 -13.790 1.00 66.31 88 HIS A CA 1
ATOM 667 C C . HIS A 1 88 ? 10.493 -6.624 -13.694 1.00 66.31 88 HIS A C 1
ATOM 669 O O . HIS A 1 88 ? 9.659 -7.417 -14.118 1.00 66.31 88 HIS A O 1
ATOM 675 N N . PHE A 1 89 ? 10.154 -5.407 -13.260 1.00 59.72 89 PHE A N 1
ATOM 676 C CA . PHE A 1 89 ? 8.753 -5.013 -13.092 1.00 59.72 89 PHE A CA 1
ATOM 677 C C . PHE A 1 89 ? 8.018 -4.703 -14.397 1.00 59.72 89 PHE A C 1
ATOM 679 O O . PHE A 1 89 ? 6.819 -4.948 -14.492 1.00 59.72 89 PHE A O 1
ATOM 686 N N . ARG A 1 90 ? 8.711 -4.216 -15.436 1.00 64.62 90 ARG A N 1
ATOM 687 C CA . ARG A 1 90 ? 8.131 -4.104 -16.786 1.00 64.62 90 ARG A CA 1
ATOM 688 C C . ARG A 1 90 ? 7.637 -5.466 -17.283 1.00 64.62 90 ARG A C 1
ATOM 690 O O . ARG A 1 90 ? 6.588 -5.538 -17.924 1.00 64.62 90 ARG A O 1
ATOM 697 N N . ASP A 1 91 ? 8.413 -6.516 -17.022 1.00 68.56 91 ASP A N 1
ATOM 698 C CA . ASP A 1 91 ? 8.094 -7.867 -17.472 1.00 68.56 91 ASP A CA 1
ATOM 699 C C . ASP A 1 91 ? 6.907 -8.454 -16.676 1.00 68.56 91 ASP A C 1
ATOM 701 O O . ASP A 1 91 ? 6.014 -9.026 -17.301 1.00 68.56 91 ASP A O 1
ATOM 705 N N . GLU A 1 92 ? 6.821 -8.209 -15.360 1.00 67.88 92 GLU A N 1
ATOM 706 C CA . GLU A 1 92 ? 5.648 -8.533 -14.511 1.00 67.88 92 GLU A CA 1
ATOM 707 C C . GLU A 1 92 ? 4.368 -7.796 -14.952 1.00 67.88 92 GLU A C 1
ATOM 709 O O . GLU A 1 92 ? 3.300 -8.394 -15.056 1.00 67.88 92 GLU A O 1
ATOM 714 N N . LEU A 1 93 ? 4.472 -6.509 -15.304 1.00 61.03 93 LEU A N 1
ATOM 715 C CA . LEU A 1 93 ? 3.356 -5.709 -15.834 1.00 61.03 93 LEU A CA 1
ATOM 716 C C . LEU A 1 93 ? 2.917 -6.129 -17.252 1.00 61.03 93 LEU A C 1
ATOM 718 O O . LEU A 1 93 ? 1.965 -5.570 -17.799 1.00 61.03 93 LEU A O 1
ATOM 722 N N . GLY A 1 94 ? 3.625 -7.063 -17.896 1.00 66.25 94 GLY A N 1
ATOM 723 C CA . GLY A 1 94 ? 3.331 -7.506 -19.260 1.00 66.25 94 GLY A CA 1
ATOM 724 C C . GLY A 1 94 ? 3.609 -6.450 -20.339 1.00 66.25 94 GLY A C 1
ATOM 725 O O . GLY A 1 94 ? 3.201 -6.624 -21.492 1.00 66.25 94 GLY A O 1
ATOM 726 N N . VAL A 1 95 ? 4.323 -5.367 -20.007 1.00 68.25 95 VAL A N 1
ATOM 727 C CA . VAL A 1 95 ? 4.615 -4.254 -20.922 1.00 68.25 95 VAL A CA 1
ATOM 728 C C . VAL A 1 95 ? 5.749 -4.651 -21.865 1.00 68.25 95 VAL A C 1
ATOM 730 O O . VAL A 1 95 ? 6.936 -4.508 -21.573 1.00 68.25 95 VAL A O 1
ATOM 733 N N . ARG A 1 96 ? 5.396 -5.150 -23.047 1.00 71.50 96 ARG A N 1
ATOM 734 C CA . ARG A 1 96 ? 6.371 -5.527 -24.081 1.00 71.50 96 ARG A CA 1
ATOM 735 C C . ARG A 1 96 ? 6.573 -4.385 -25.070 1.00 71.50 96 ARG A C 1
ATOM 737 O O . ARG A 1 96 ? 5.644 -3.650 -25.394 1.00 71.50 96 ARG A O 1
ATOM 744 N N . ARG A 1 97 ? 7.793 -4.254 -25.606 1.00 54.22 97 ARG A N 1
ATOM 745 C CA . ARG A 1 97 ? 8.011 -3.406 -26.787 1.00 54.22 97 ARG A CA 1
ATOM 746 C C . ARG A 1 97 ? 7.175 -3.969 -27.932 1.00 54.22 97 ARG A C 1
ATOM 748 O O . ARG A 1 97 ? 7.435 -5.080 -28.383 1.00 54.22 97 ARG A O 1
ATOM 755 N N . VAL A 1 98 ? 6.226 -3.184 -28.428 1.00 58.03 98 VAL A N 1
ATOM 756 C CA . VAL A 1 98 ? 5.596 -3.454 -29.720 1.00 58.03 98 VAL A CA 1
ATOM 757 C C . VAL A 1 98 ? 6.601 -3.053 -30.793 1.00 58.03 98 VAL A C 1
ATOM 759 O O . VAL A 1 98 ? 6.846 -1.872 -31.032 1.00 58.03 98 VAL A O 1
ATOM 762 N N . GLY A 1 99 ? 7.246 -4.056 -31.380 1.00 54.25 99 GLY A N 1
ATOM 763 C CA . GLY A 1 99 ? 8.228 -3.897 -32.441 1.00 54.25 99 GLY A CA 1
ATOM 764 C C . GLY A 1 99 ? 8.058 -5.001 -33.470 1.00 54.25 99 GLY A C 1
ATOM 765 O O . GLY A 1 99 ? 8.600 -6.080 -33.282 1.00 54.25 99 GLY A O 1
ATOM 766 N N . VAL A 1 100 ? 7.337 -4.654 -34.543 1.00 54.75 100 VAL A N 1
ATOM 767 C CA . VAL A 1 100 ? 7.092 -5.406 -35.785 1.00 54.75 100 VAL A CA 1
ATOM 768 C C . VAL A 1 100 ? 6.272 -6.687 -35.602 1.00 54.75 100 VAL A C 1
ATOM 770 O O . VAL A 1 100 ? 6.598 -7.560 -34.810 1.00 54.75 100 VAL A O 1
ATOM 773 N N . LEU A 1 101 ? 5.178 -6.770 -36.363 1.00 51.12 101 LEU A N 1
ATOM 774 C CA . LEU A 1 101 ? 4.365 -7.970 -36.534 1.00 51.12 101 LEU A CA 1
ATOM 775 C C . LEU A 1 101 ? 5.282 -9.170 -36.799 1.00 51.12 101 LEU A C 1
ATOM 777 O O . LEU A 1 101 ? 5.938 -9.225 -37.839 1.00 51.12 101 LEU A O 1
ATOM 781 N N . ASP A 1 102 ? 5.313 -10.122 -35.872 1.00 55.09 102 ASP A N 1
ATOM 782 C CA . ASP A 1 102 ? 5.843 -11.445 -36.154 1.00 55.09 102 ASP A CA 1
ATOM 783 C C . ASP A 1 102 ? 4.911 -12.091 -37.190 1.00 55.09 102 ASP A C 1
ATOM 785 O O . ASP A 1 102 ? 3.800 -12.510 -36.872 1.00 55.09 102 ASP A O 1
ATOM 789 N N . GLN A 1 103 ? 5.330 -12.110 -38.458 1.00 53.88 103 GLN A N 1
ATOM 790 C CA . GLN A 1 103 ? 4.644 -12.841 -39.528 1.00 53.88 103 GLN A CA 1
ATOM 791 C C . GLN A 1 103 ? 4.916 -14.354 -39.456 1.00 53.88 103 GLN A C 1
ATOM 793 O O . GLN A 1 103 ? 4.952 -15.036 -40.479 1.00 53.88 103 GLN A O 1
ATOM 798 N N . SER A 1 104 ? 5.077 -14.926 -38.265 1.00 54.31 104 SER A N 1
ATOM 799 C CA . SER A 1 104 ? 5.161 -16.377 -38.086 1.00 54.31 104 SER A CA 1
ATOM 800 C C . SER A 1 104 ? 3.761 -16.966 -37.938 1.00 54.31 104 SER A C 1
ATOM 802 O O . SER A 1 104 ? 3.354 -17.446 -36.885 1.00 54.31 104 SER A O 1
ATOM 804 N N . GLY A 1 105 ? 2.998 -16.890 -39.027 1.00 49.84 105 GLY A N 1
ATOM 805 C CA . GLY A 1 105 ? 1.640 -17.418 -39.120 1.00 49.84 105 GLY A CA 1
ATOM 806 C C . GLY A 1 105 ? 1.270 -17.889 -40.523 1.00 49.84 105 GLY A C 1
ATOM 807 O O . GLY A 1 105 ? 0.101 -17.850 -40.883 1.00 49.84 105 GLY A O 1
ATOM 808 N N . ALA A 1 106 ? 2.243 -18.316 -41.333 1.00 50.28 106 ALA A N 1
ATOM 809 C CA . ALA A 1 106 ? 1.962 -19.096 -42.535 1.00 50.28 106 ALA A CA 1
ATOM 810 C C . ALA A 1 106 ? 1.759 -20.567 -42.135 1.00 50.28 106 ALA A C 1
ATOM 812 O O . ALA A 1 106 ? 2.655 -21.399 -42.278 1.00 50.28 106 ALA A O 1
ATOM 813 N N . SER A 1 107 ? 0.582 -20.894 -41.597 1.00 50.25 107 SER A N 1
ATOM 814 C CA . SER A 1 107 ? 0.111 -22.276 -41.589 1.00 50.25 107 SER A CA 1
ATOM 815 C C . SER A 1 107 ? -0.292 -22.645 -43.017 1.00 50.25 107 SER A C 1
ATOM 817 O O . SER A 1 107 ? -1.266 -22.146 -43.571 1.00 50.25 107 SER A O 1
ATOM 819 N N . ASN A 1 108 ? 0.511 -23.503 -43.634 1.00 54.00 108 ASN A N 1
ATOM 820 C CA . ASN A 1 108 ? 0.212 -24.134 -44.909 1.00 54.00 108 ASN A CA 1
ATOM 821 C C . ASN A 1 108 ? -0.584 -25.424 -44.632 1.00 54.00 108 ASN A C 1
ATOM 823 O O . ASN A 1 108 ? -0.040 -26.293 -43.948 1.00 54.00 108 ASN A O 1
ATOM 827 N N . PRO A 1 109 ? -1.824 -25.612 -45.122 1.00 52.41 109 PRO A N 1
ATOM 828 C CA . PRO A 1 109 ? -2.453 -26.923 -45.132 1.00 52.41 109 PRO A CA 1
ATOM 829 C C . PRO A 1 109 ? -2.431 -27.466 -46.563 1.00 52.41 109 PRO A C 1
ATOM 831 O O . PRO A 1 109 ? -3.208 -27.027 -47.408 1.00 52.41 109 PRO A O 1
ATOM 834 N N . SER A 1 110 ? -1.529 -28.400 -46.867 1.00 49.03 110 SER A N 1
ATOM 835 C CA . SER A 1 110 ? -1.571 -29.201 -48.101 1.00 49.03 110 SER A CA 1
ATOM 836 C C . SER A 1 110 ? -0.716 -30.457 -47.939 1.00 49.03 110 SER A C 1
ATOM 838 O O . SER A 1 110 ? 0.512 -30.368 -47.963 1.00 49.03 110 SER A O 1
ATOM 840 N N . GLY A 1 111 ? -1.374 -31.607 -47.786 1.00 41.47 111 GLY A N 1
ATOM 841 C CA . GLY A 1 111 ? -0.757 -32.933 -47.734 1.00 41.47 111 GLY A CA 1
ATOM 842 C C . GLY A 1 111 ? -1.598 -33.920 -46.952 1.00 41.47 111 GLY A C 1
ATOM 843 O O . GLY A 1 111 ? -1.241 -34.149 -45.780 1.00 41.47 111 GLY A O 1
#

Radius of gyration: 20.32 Å; chains: 1; bounding box: 40×53×63 Å

Organism: NCBI:txid4795

Sequence (111 aa):
MVTLSSSEAEYIAIGSGVQECIGINLVLKDWGMEVDQITVFEDNQGAQHLAESKAKVKEGDVHISYCPTSEMIADHFNKALGVIIFKHFRDELGVRRVGVLDQSGASNPSG